Protein AF-A0A132AK28-F1 (afdb_monomer_lite)

Structure (mmCIF, N/CA/C/O backbone):
data_AF-A0A132AK28-F1
#
_entry.id   AF-A0A132AK28-F1
#
loop_
_atom_site.group_PDB
_atom_site.id
_atom_site.type_symbol
_atom_site.label_atom_id
_atom_site.label_alt_id
_atom_site.label_comp_id
_atom_site.label_asym_id
_atom_site.label_entity_id
_atom_site.label_seq_id
_atom_site.pdbx_PDB_ins_code
_atom_site.Cartn_x
_atom_site.Cartn_y
_atom_site.Cartn_z
_atom_site.occupancy
_atom_site.B_iso_or_equiv
_atom_site.auth_seq_id
_atom_site.auth_comp_id
_atom_site.auth_asym_id
_atom_site.auth_atom_id
_atom_site.pdbx_PDB_model_num
ATOM 1 N N . MET A 1 1 ? -21.920 5.745 30.175 1.00 60.25 1 MET A N 1
ATOM 2 C CA . MET A 1 1 ? -21.001 4.612 29.949 1.00 60.25 1 MET A CA 1
ATOM 3 C C . MET A 1 1 ? -19.941 4.726 31.014 1.00 60.25 1 MET A C 1
ATOM 5 O O . MET A 1 1 ? -19.348 5.791 31.109 1.00 60.25 1 MET A O 1
ATOM 9 N N . GLU A 1 2 ? -19.746 3.704 31.842 1.00 81.62 2 GLU A N 1
ATOM 10 C CA . GLU A 1 2 ? -18.614 3.723 32.769 1.00 81.62 2 GLU A CA 1
ATOM 11 C C . GLU A 1 2 ? -17.295 3.699 31.985 1.00 81.62 2 GLU A C 1
ATOM 13 O O . GLU A 1 2 ? -17.189 3.002 30.974 1.00 81.62 2 GLU A O 1
ATOM 18 N N . ILE A 1 3 ? -16.284 4.425 32.471 1.00 83.12 3 ILE A N 1
ATOM 19 C CA . ILE A 1 3 ? -14.928 4.513 31.891 1.00 83.12 3 ILE A CA 1
ATOM 20 C C . ILE A 1 3 ? -14.347 3.120 31.583 1.00 83.12 3 ILE A C 1
ATOM 22 O O . ILE A 1 3 ? -13.684 2.918 30.568 1.00 83.12 3 ILE A O 1
ATOM 26 N N . ARG A 1 4 ? -14.688 2.124 32.408 1.00 82.94 4 ARG A N 1
ATOM 27 C CA . ARG A 1 4 ? -14.335 0.709 32.238 1.00 82.94 4 ARG A CA 1
ATOM 28 C C . ARG A 1 4 ? -14.728 0.142 30.868 1.00 82.94 4 ARG A C 1
ATOM 30 O O . ARG A 1 4 ? -13.940 -0.572 30.259 1.00 82.94 4 ARG A O 1
ATOM 37 N N . HIS A 1 5 ? -15.920 0.467 30.364 1.00 80.69 5 HIS A N 1
ATOM 38 C CA . HIS A 1 5 ? -16.386 -0.028 29.065 1.00 80.69 5 HIS A CA 1
ATOM 39 C C . HIS A 1 5 ? -15.637 0.616 27.900 1.00 80.69 5 HIS A C 1
ATOM 41 O O . HIS A 1 5 ? -15.335 -0.067 26.927 1.00 80.69 5 HIS A O 1
ATOM 47 N N . ILE A 1 6 ? -15.291 1.900 28.019 1.00 80.62 6 ILE A N 1
ATOM 48 C CA . ILE A 1 6 ? -14.524 2.624 26.998 1.00 80.62 6 ILE A CA 1
ATOM 49 C C . ILE A 1 6 ? -13.114 2.035 26.892 1.00 80.62 6 ILE A C 1
ATOM 51 O O . ILE A 1 6 ? -12.652 1.752 25.791 1.00 80.62 6 ILE A O 1
ATOM 55 N N . ILE A 1 7 ? -12.461 1.767 28.027 1.00 82.44 7 ILE A N 1
ATOM 56 C CA . ILE A 1 7 ? -11.121 1.160 28.055 1.00 82.44 7 ILE A CA 1
ATOM 57 C C . ILE A 1 7 ? -11.131 -0.228 27.404 1.00 82.44 7 ILE A C 1
ATOM 59 O O . ILE A 1 7 ? -10.294 -0.512 26.550 1.00 82.44 7 ILE A O 1
ATOM 63 N N . VAL A 1 8 ? -12.100 -1.082 27.752 1.00 85.31 8 VAL A N 1
ATOM 64 C CA . VAL A 1 8 ? -12.233 -2.416 27.142 1.00 85.31 8 VAL A CA 1
ATOM 65 C C . VAL A 1 8 ? -12.453 -2.308 25.631 1.00 85.31 8 VAL A C 1
ATOM 67 O O . VAL A 1 8 ? -11.823 -3.035 24.863 1.00 85.31 8 VAL A O 1
ATOM 70 N N . LEU A 1 9 ? -13.292 -1.370 25.187 1.00 79.62 9 LEU A N 1
ATOM 71 C CA . LEU A 1 9 ? -13.580 -1.167 23.768 1.00 79.62 9 LEU A CA 1
ATOM 72 C C . LEU A 1 9 ? -12.352 -0.658 22.994 1.00 79.62 9 LEU A C 1
ATOM 74 O O . LEU A 1 9 ? -12.101 -1.132 21.889 1.00 79.62 9 LEU A O 1
ATOM 78 N N . MET A 1 10 ? -11.543 0.221 23.593 1.00 80.44 10 MET A N 1
ATOM 79 C CA . MET A 1 10 ? -10.279 0.701 23.019 1.00 80.44 10 MET A CA 1
ATOM 80 C C . MET A 1 10 ? -9.237 -0.413 22.873 1.00 80.44 10 MET A C 1
ATOM 82 O O . MET A 1 10 ? -8.543 -0.479 21.856 1.00 80.44 10 MET A O 1
ATOM 86 N N . ILE A 1 11 ? -9.143 -1.318 23.850 1.00 86.94 11 ILE A N 1
ATOM 87 C CA . ILE A 1 11 ? -8.226 -2.467 23.792 1.00 86.94 11 ILE A CA 1
ATOM 88 C C . ILE A 1 11 ? -8.646 -3.422 22.672 1.00 86.94 11 ILE A C 1
ATOM 90 O O . ILE A 1 11 ? -7.828 -3.781 21.827 1.00 86.94 11 ILE A O 1
ATOM 94 N N . VAL A 1 12 ? -9.930 -3.791 22.622 1.00 86.12 12 VAL A N 1
ATOM 95 C CA . VAL A 1 12 ? -10.466 -4.672 21.572 1.00 86.12 12 VAL A CA 1
ATOM 96 C C . VAL A 1 12 ? -10.293 -4.044 20.187 1.00 86.12 12 VAL A C 1
ATOM 98 O O . VAL A 1 12 ? -9.899 -4.732 19.248 1.00 86.12 12 VAL A O 1
ATOM 101 N N . PHE A 1 13 ? -10.533 -2.736 20.060 1.00 82.56 13 PHE A N 1
ATOM 102 C CA . PHE A 1 13 ? -10.298 -1.998 18.821 1.00 82.56 13 PHE A CA 1
ATOM 103 C C . PHE A 1 13 ? -8.826 -2.047 18.402 1.00 82.56 13 PHE A C 1
ATOM 105 O O . PHE A 1 13 ? -8.527 -2.382 17.260 1.00 82.56 13 PHE A O 1
ATOM 112 N N . THR A 1 14 ? -7.906 -1.791 19.331 1.00 84.19 14 THR A N 1
ATOM 113 C CA . THR A 1 14 ? -6.463 -1.831 19.058 1.00 84.19 14 THR A CA 1
ATOM 114 C C . THR A 1 14 ? -6.027 -3.211 18.571 1.00 84.19 14 THR A C 1
ATOM 116 O O . THR A 1 14 ? -5.343 -3.314 17.556 1.00 84.19 14 THR A O 1
ATOM 119 N N . ILE A 1 15 ? -6.476 -4.282 19.234 1.00 89.19 15 ILE A N 1
ATOM 120 C CA . ILE A 1 15 ? -6.175 -5.661 18.822 1.00 89.19 15 ILE A CA 1
ATOM 121 C C . ILE A 1 15 ? -6.719 -5.939 17.416 1.00 89.19 15 ILE A C 1
ATOM 123 O O . ILE A 1 15 ? -6.007 -6.499 16.586 1.00 89.19 15 ILE A O 1
ATOM 127 N N . TYR A 1 16 ? -7.951 -5.515 17.127 1.00 84.00 16 TYR A N 1
ATOM 128 C CA . TYR A 1 16 ? -8.564 -5.701 15.812 1.00 84.00 16 TYR A CA 1
ATOM 129 C C . TYR A 1 16 ? -7.753 -5.034 14.691 1.00 84.00 16 TYR A C 1
ATOM 131 O O . TYR A 1 16 ? -7.495 -5.658 13.664 1.00 84.00 16 TYR A O 1
ATOM 139 N N . VAL A 1 17 ? -7.291 -3.798 14.906 1.00 86.06 17 VAL A N 1
ATOM 140 C CA . VAL A 1 17 ? -6.450 -3.080 13.936 1.00 86.06 17 VAL A CA 1
ATOM 141 C C . VAL A 1 17 ? -5.094 -3.767 13.762 1.00 86.06 17 VAL A C 1
ATOM 143 O O . VAL A 1 17 ? -4.628 -3.906 12.635 1.00 86.06 17 VAL A O 1
ATOM 146 N N . ILE A 1 18 ? -4.462 -4.220 14.852 1.00 90.25 18 ILE A N 1
ATOM 147 C CA . ILE A 1 18 ? -3.176 -4.933 14.786 1.00 90.25 18 ILE A CA 1
ATOM 148 C C . ILE A 1 18 ? -3.312 -6.200 13.938 1.00 90.25 18 ILE A C 1
ATOM 150 O O . ILE A 1 18 ? -2.491 -6.429 13.052 1.00 90.25 18 ILE A O 1
ATOM 154 N N . VAL A 1 19 ? -4.358 -6.997 14.175 1.00 90.31 19 VAL A N 1
ATOM 155 C CA . VAL A 1 19 ? -4.618 -8.223 13.409 1.00 90.31 19 VAL A CA 1
ATOM 156 C C . VAL A 1 19 ? -4.867 -7.900 11.935 1.00 90.31 19 VAL A C 1
ATOM 158 O O . VAL A 1 19 ? -4.223 -8.501 11.079 1.00 90.31 19 VAL A O 1
ATOM 161 N N . GLY A 1 20 ? -5.722 -6.919 11.627 1.00 84.31 20 GLY A N 1
ATOM 162 C CA . GLY A 1 20 ? -5.967 -6.494 10.244 1.00 84.31 20 GLY A CA 1
ATOM 163 C C . GLY A 1 20 ? -4.694 -6.010 9.543 1.00 84.31 20 GLY A C 1
ATOM 164 O O . GLY A 1 20 ? -4.386 -6.436 8.435 1.00 84.31 20 GLY A O 1
ATOM 165 N N . GLY A 1 21 ? -3.881 -5.196 10.222 1.00 87.69 21 GLY A N 1
ATOM 166 C CA . GLY A 1 21 ? -2.593 -4.736 9.703 1.00 87.69 21 GLY A CA 1
ATOM 167 C C . GLY A 1 21 ? -1.611 -5.879 9.428 1.00 87.69 21 GLY A C 1
ATOM 168 O O . GLY A 1 21 ? -0.921 -5.859 8.410 1.00 87.69 21 GLY A O 1
ATOM 169 N N . MET A 1 22 ? -1.566 -6.906 10.285 1.00 91.06 22 MET A N 1
ATOM 170 C CA . MET A 1 22 ? -0.753 -8.105 10.040 1.00 91.06 22 MET A CA 1
ATOM 171 C C . MET A 1 22 ? -1.247 -8.899 8.829 1.00 91.06 22 MET A C 1
ATOM 173 O O . MET A 1 22 ? -0.424 -9.357 8.038 1.00 91.06 22 MET A O 1
ATOM 177 N N . VAL A 1 23 ? -2.564 -9.050 8.667 1.00 89.62 23 VAL A N 1
ATOM 178 C CA . VAL A 1 23 ? -3.164 -9.743 7.517 1.00 89.62 23 VAL A CA 1
ATOM 179 C C . VAL A 1 23 ? -2.800 -9.029 6.215 1.00 89.62 23 VAL A C 1
ATOM 181 O O . VAL A 1 23 ? -2.241 -9.667 5.322 1.00 89.62 23 VAL A O 1
ATOM 184 N N . PHE A 1 24 ? -3.001 -7.709 6.133 1.00 87.25 24 PHE A N 1
ATOM 185 C CA . PHE A 1 24 ? -2.590 -6.919 4.966 1.00 87.25 24 PHE A CA 1
ATOM 186 C C . PHE A 1 24 ? -1.091 -7.030 4.692 1.00 87.25 24 PHE A C 1
ATOM 188 O O . PHE A 1 24 ? -0.694 -7.272 3.555 1.00 87.25 24 PHE A O 1
ATOM 195 N N . MET A 1 25 ? -0.258 -6.935 5.732 1.00 89.81 25 MET A N 1
ATOM 196 C CA . MET A 1 25 ? 1.189 -7.071 5.583 1.00 89.81 25 MET A CA 1
ATOM 197 C C . MET A 1 25 ? 1.572 -8.434 5.000 1.00 89.81 25 MET A C 1
ATOM 199 O O . MET A 1 25 ? 2.451 -8.502 4.152 1.00 89.81 25 MET A O 1
ATOM 203 N N . ILE A 1 26 ? 0.968 -9.534 5.450 1.00 90.12 26 ILE A N 1
ATOM 204 C CA . ILE A 1 26 ? 1.338 -10.871 4.967 1.00 90.12 26 ILE A CA 1
ATOM 205 C C . ILE A 1 26 ? 0.871 -11.077 3.525 1.00 90.12 26 ILE A C 1
ATOM 207 O O . ILE A 1 26 ? 1.640 -11.576 2.702 1.00 90.12 26 ILE A O 1
ATOM 211 N N . LEU A 1 27 ? -0.367 -10.687 3.219 1.00 88.94 27 LEU A N 1
ATOM 212 C CA . LEU A 1 27 ? -0.963 -10.902 1.903 1.00 88.94 27 LEU A CA 1
ATOM 213 C C . LEU A 1 27 ? -0.283 -10.038 0.834 1.00 88.94 27 LEU A C 1
ATOM 215 O O . LEU A 1 27 ? 0.221 -10.558 -0.161 1.00 88.94 27 LEU A O 1
ATOM 219 N N . GLU A 1 28 ? -0.201 -8.731 1.067 1.00 89.44 28 GLU A N 1
ATOM 220 C CA . GLU A 1 28 ? 0.197 -7.763 0.043 1.00 89.44 28 GLU A CA 1
ATOM 221 C C . GLU A 1 28 ? 1.715 -7.652 -0.133 1.00 89.44 28 GLU A C 1
ATOM 223 O O . GLU A 1 28 ? 2.200 -7.374 -1.230 1.00 89.44 28 GLU A O 1
ATOM 228 N N . ARG A 1 29 ? 2.504 -7.939 0.911 1.00 88.31 29 ARG A N 1
ATOM 229 C CA . ARG A 1 29 ? 3.973 -7.869 0.822 1.00 88.31 29 ARG A CA 1
ATOM 230 C C . ARG A 1 29 ? 4.557 -8.890 -0.151 1.00 88.31 29 ARG A C 1
ATOM 232 O O . ARG A 1 29 ? 5.604 -8.636 -0.746 1.00 88.31 29 ARG A O 1
ATOM 239 N N . SER A 1 30 ? 3.915 -10.050 -0.296 1.00 88.19 30 SER A N 1
ATOM 240 C CA . SER A 1 30 ? 4.350 -11.084 -1.243 1.00 88.19 30 SER A CA 1
ATOM 241 C C . SER A 1 30 ? 4.176 -10.633 -2.698 1.00 88.19 30 SER A C 1
ATOM 243 O O . SER A 1 30 ? 5.093 -10.780 -3.512 1.00 88.19 30 SER A O 1
ATOM 245 N N . GLU A 1 31 ? 3.044 -9.997 -2.991 1.00 86.44 31 GLU A N 1
ATOM 246 C CA . GL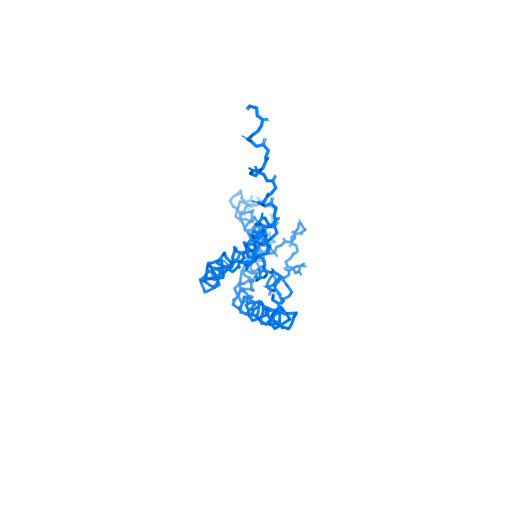U A 1 31 ? 2.704 -9.476 -4.312 1.00 86.44 31 GLU A CA 1
ATOM 247 C C . GLU A 1 31 ? 3.554 -8.251 -4.665 1.00 86.44 31 GLU A C 1
ATOM 249 O O . GLU A 1 31 ? 4.137 -8.186 -5.746 1.00 86.44 31 GLU A O 1
ATOM 254 N N . GLU A 1 32 ? 3.730 -7.317 -3.722 1.00 86.44 32 GLU A N 1
ATOM 255 C CA . GLU A 1 32 ? 4.609 -6.155 -3.903 1.00 86.44 32 GLU A CA 1
ATOM 256 C C . GLU A 1 32 ? 6.035 -6.585 -4.260 1.00 86.44 32 GLU A C 1
ATOM 258 O O . GLU A 1 32 ? 6.650 -6.030 -5.172 1.00 86.44 32 GLU A O 1
ATOM 263 N N . ARG A 1 33 ? 6.564 -7.605 -3.573 1.00 86.88 33 ARG A N 1
ATOM 264 C CA . ARG A 1 33 ? 7.902 -8.129 -3.858 1.00 86.88 33 ARG A CA 1
ATOM 265 C C . ARG A 1 33 ? 8.004 -8.683 -5.279 1.00 86.88 33 ARG A C 1
ATOM 267 O O . ARG A 1 33 ? 9.023 -8.464 -5.929 1.00 86.88 33 ARG A O 1
ATOM 274 N N . SER A 1 34 ? 6.970 -9.375 -5.748 1.00 87.56 34 SER A N 1
ATOM 275 C CA . SER A 1 34 ? 6.935 -9.944 -7.098 1.00 87.56 34 SER A CA 1
ATOM 276 C C . SER A 1 34 ? 6.901 -8.848 -8.164 1.00 87.56 34 SER A C 1
ATOM 278 O O . SER A 1 34 ? 7.715 -8.877 -9.084 1.00 87.56 34 SER A O 1
ATOM 280 N N . LYS A 1 35 ? 6.064 -7.818 -7.980 1.00 85.56 35 LYS A N 1
ATOM 281 C CA . LYS A 1 35 ? 6.023 -6.639 -8.863 1.00 85.56 35 LYS A CA 1
ATOM 282 C C . LYS A 1 35 ? 7.359 -5.897 -8.913 1.00 85.56 35 LYS A C 1
ATOM 284 O O . LYS A 1 35 ? 7.820 -5.521 -9.988 1.00 85.56 35 LYS A O 1
ATOM 289 N N . ARG A 1 36 ? 8.006 -5.704 -7.756 1.00 83.88 36 ARG A N 1
ATOM 290 C CA . ARG A 1 36 ? 9.338 -5.077 -7.680 1.00 83.88 36 ARG A CA 1
ATOM 291 C C . ARG A 1 36 ? 10.374 -5.872 -8.464 1.00 83.88 36 ARG A C 1
ATOM 293 O O . ARG A 1 36 ? 11.115 -5.283 -9.240 1.00 83.88 36 ARG A O 1
ATOM 300 N N . LEU A 1 37 ? 10.386 -7.195 -8.301 1.00 87.19 37 LEU A N 1
ATOM 301 C CA . LEU A 1 37 ? 11.315 -8.066 -9.015 1.00 87.19 37 LEU A CA 1
ATOM 302 C C . LEU A 1 37 ? 11.074 -8.036 -10.534 1.00 87.19 37 LEU A C 1
ATOM 304 O O . LEU A 1 37 ? 12.027 -7.981 -11.304 1.00 87.19 37 LEU A O 1
ATOM 308 N N . GLU A 1 38 ? 9.815 -8.030 -10.976 1.00 87.00 38 GLU A N 1
ATOM 309 C CA . GLU A 1 38 ? 9.457 -7.919 -12.396 1.00 87.00 38 GLU A CA 1
ATOM 310 C C . GLU A 1 38 ? 9.957 -6.601 -13.009 1.00 87.00 38 GLU A C 1
ATOM 312 O O . GLU A 1 38 ? 10.548 -6.599 -14.094 1.00 87.00 38 GLU A O 1
ATOM 317 N N . ILE A 1 39 ? 9.780 -5.484 -12.298 1.00 83.12 39 ILE A N 1
ATOM 318 C CA . ILE A 1 39 ? 10.290 -4.170 -12.710 1.00 83.12 39 ILE A CA 1
ATOM 319 C C . ILE A 1 39 ? 11.820 -4.175 -12.753 1.00 83.12 39 ILE A C 1
ATOM 321 O O . ILE A 1 39 ? 12.402 -3.685 -13.721 1.00 83.12 39 ILE A O 1
ATOM 325 N N . GLU A 1 40 ? 12.478 -4.756 -11.750 1.00 84.88 40 GLU A N 1
ATOM 326 C CA . GLU A 1 40 ? 13.937 -4.855 -11.693 1.00 84.88 40 GLU A CA 1
ATOM 327 C C . GLU A 1 40 ? 14.499 -5.637 -12.889 1.00 84.88 40 GLU A C 1
ATOM 329 O O . GLU A 1 40 ? 15.402 -5.161 -13.583 1.00 84.88 40 GLU A O 1
ATOM 334 N N . ILE A 1 41 ? 13.923 -6.805 -13.185 1.00 87.25 41 ILE A N 1
ATOM 335 C CA . ILE A 1 41 ? 14.298 -7.640 -14.334 1.00 87.25 41 ILE A CA 1
ATOM 336 C C . ILE A 1 41 ? 14.051 -6.892 -15.651 1.00 87.25 41 ILE A C 1
ATOM 338 O O . ILE A 1 41 ? 14.907 -6.897 -16.542 1.00 87.25 41 ILE A O 1
ATOM 342 N N . SER A 1 42 ? 12.911 -6.213 -15.778 1.00 85.19 42 SER A N 1
ATOM 343 C CA . SER A 1 42 ? 12.564 -5.450 -16.983 1.00 85.19 42 SER A CA 1
ATOM 344 C C . SER A 1 42 ? 13.531 -4.285 -17.215 1.00 85.19 42 SER A C 1
ATOM 346 O O . SER A 1 42 ? 14.003 -4.074 -18.331 1.00 85.19 42 SER A O 1
ATOM 348 N N . LEU A 1 43 ? 13.912 -3.566 -16.157 1.00 82.31 43 LEU A N 1
ATOM 349 C CA . LEU A 1 43 ? 14.881 -2.475 -16.249 1.00 82.31 43 LEU A CA 1
ATOM 350 C C . LEU A 1 43 ? 16.298 -2.981 -16.547 1.00 82.31 43 LEU A C 1
ATOM 352 O O . LEU A 1 43 ? 17.004 -2.368 -17.346 1.00 82.31 43 LEU A O 1
ATOM 356 N N . ASN A 1 44 ? 16.719 -4.098 -15.951 1.00 84.56 44 ASN A N 1
ATOM 357 C CA . ASN A 1 44 ? 18.042 -4.675 -16.198 1.00 84.56 44 ASN A CA 1
ATOM 358 C C . ASN A 1 44 ? 18.168 -5.238 -17.618 1.00 84.56 44 ASN A C 1
ATOM 360 O O . ASN A 1 44 ? 19.153 -4.957 -18.300 1.00 84.56 44 ASN A O 1
ATOM 364 N N . SER A 1 45 ? 17.153 -5.961 -18.096 1.00 84.56 45 SER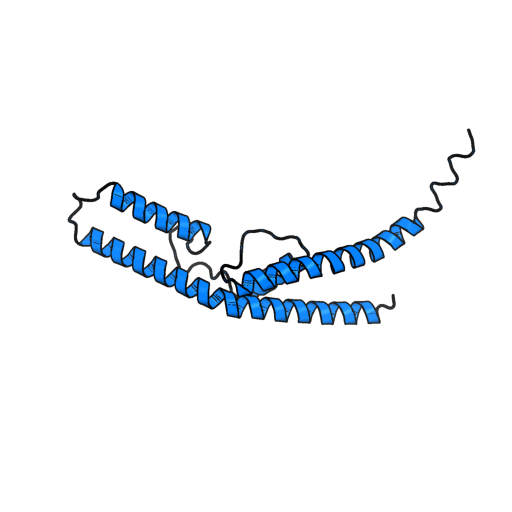 A N 1
ATOM 365 C CA . SER A 1 45 ? 17.118 -6.452 -19.480 1.00 84.56 45 SER A CA 1
ATOM 366 C C . SER A 1 45 ? 17.099 -5.305 -20.491 1.00 84.56 45 SER A C 1
ATOM 368 O O . SER A 1 45 ? 17.785 -5.367 -21.510 1.00 84.56 45 SER A O 1
ATOM 370 N N . PHE A 1 46 ? 16.392 -4.212 -20.194 1.00 78.75 46 PHE A N 1
ATOM 371 C CA . PHE A 1 46 ? 16.435 -3.009 -21.014 1.00 78.75 46 PHE A CA 1
ATOM 372 C C . PHE A 1 46 ? 17.828 -2.358 -21.032 1.00 78.75 46 PHE A C 1
ATOM 374 O O . PHE A 1 46 ? 18.359 -2.080 -22.108 1.00 78.75 46 PHE A O 1
ATOM 381 N N . LYS A 1 47 ? 18.457 -2.162 -19.863 1.00 80.25 47 LYS A N 1
ATOM 382 C CA . LYS A 1 47 ? 19.830 -1.630 -19.766 1.00 80.25 47 LYS A CA 1
ATOM 383 C C . LYS A 1 47 ? 20.816 -2.463 -20.581 1.00 80.25 47 LYS A C 1
ATOM 385 O O . LYS A 1 47 ? 21.664 -1.900 -21.264 1.00 80.25 47 LYS A O 1
ATOM 390 N N . GLU A 1 48 ? 20.682 -3.785 -20.540 1.00 82.06 48 GLU A N 1
ATOM 391 C CA . GLU A 1 48 ? 21.516 -4.700 -21.317 1.00 82.06 48 GLU A CA 1
ATOM 392 C C . GLU A 1 48 ? 21.246 -4.609 -22.830 1.00 82.06 48 GLU A C 1
ATOM 394 O O . GLU A 1 48 ? 22.174 -4.655 -23.638 1.00 82.06 48 GLU A O 1
ATOM 399 N N . ARG A 1 49 ? 19.985 -4.433 -23.245 1.00 79.00 49 ARG A N 1
ATOM 400 C CA . ARG A 1 49 ? 19.635 -4.187 -24.656 1.00 79.00 49 ARG A CA 1
ATOM 401 C C . ARG A 1 49 ? 20.264 -2.891 -25.166 1.00 79.00 49 ARG A C 1
ATOM 403 O O . ARG A 1 49 ? 20.803 -2.891 -26.268 1.00 79.00 49 ARG A O 1
ATOM 410 N N . ILE A 1 50 ? 20.236 -1.819 -24.374 1.00 74.88 50 ILE A N 1
ATOM 411 C CA . ILE A 1 50 ? 20.870 -0.545 -24.737 1.00 74.88 50 ILE A CA 1
ATOM 412 C C . ILE A 1 50 ? 22.389 -0.650 -24.748 1.00 74.88 50 ILE A C 1
ATOM 414 O O . ILE A 1 50 ? 23.001 -0.197 -25.702 1.00 74.88 50 ILE A O 1
ATOM 418 N N . SER A 1 51 ? 23.014 -1.292 -23.761 1.00 76.56 51 SER A N 1
ATOM 419 C CA . SER A 1 51 ? 24.478 -1.415 -23.747 1.00 76.56 51 SER A CA 1
ATOM 420 C C . SER A 1 51 ? 25.025 -2.233 -24.925 1.00 76.56 51 SER A C 1
ATOM 422 O O . SER A 1 51 ? 26.155 -2.012 -25.355 1.00 76.56 51 SER A O 1
ATOM 424 N N . ARG A 1 52 ? 24.226 -3.161 -25.470 1.00 75.94 52 ARG A N 1
ATOM 425 C CA . ARG A 1 52 ? 24.556 -3.942 -26.676 1.00 75.94 52 ARG A CA 1
ATOM 426 C C . ARG A 1 52 ? 24.295 -3.186 -27.981 1.00 75.94 52 ARG A C 1
ATOM 428 O O . ARG A 1 52 ? 24.958 -3.457 -28.981 1.00 75.94 52 ARG A O 1
ATOM 435 N N . LEU A 1 53 ? 23.330 -2.270 -27.995 1.00 67.81 53 LEU A N 1
ATOM 436 C CA . LEU A 1 53 ? 23.051 -1.399 -29.132 1.00 67.81 53 LEU A CA 1
ATOM 437 C C . LEU A 1 53 ? 23.952 -0.169 -29.019 1.00 67.81 53 LEU A C 1
ATOM 439 O O . LEU A 1 53 ? 23.621 0.771 -28.315 1.00 67.81 53 LEU A O 1
ATOM 443 N N . ASN A 1 54 ? 25.090 -0.168 -29.711 1.00 59.59 54 ASN A N 1
ATOM 444 C CA . ASN A 1 54 ? 25.963 1.002 -29.829 1.00 59.59 54 ASN A CA 1
ATOM 445 C C . ASN A 1 54 ? 25.152 2.230 -30.308 1.00 59.59 54 ASN A C 1
ATOM 447 O O . ASN A 1 54 ? 24.888 2.305 -31.503 1.00 59.59 54 ASN A O 1
ATOM 451 N N . ASP A 1 55 ? 24.708 3.085 -29.372 1.00 60.12 55 ASP A N 1
ATOM 452 C CA . ASP A 1 55 ? 23.947 4.363 -29.373 1.00 60.12 55 ASP A CA 1
ATOM 453 C C . ASP A 1 55 ? 22.937 4.728 -30.496 1.00 60.12 55 ASP A C 1
ATOM 455 O O . ASP A 1 55 ? 22.084 5.588 -30.294 1.00 60.12 55 ASP A O 1
ATOM 459 N N . GLN A 1 56 ? 22.950 4.110 -31.675 1.00 58.47 56 GLN A N 1
ATOM 460 C CA . GLN A 1 56 ? 22.280 4.614 -32.878 1.00 58.47 56 GLN A CA 1
ATOM 461 C C . GLN A 1 56 ? 20.939 3.943 -33.207 1.00 58.47 56 GLN A C 1
ATOM 463 O O . GLN A 1 56 ? 20.280 4.359 -34.155 1.00 58.47 56 GLN A O 1
ATOM 468 N N . ASN A 1 57 ? 20.508 2.934 -32.442 1.00 62.59 57 ASN A N 1
ATOM 469 C CA . ASN A 1 57 ? 19.293 2.157 -32.741 1.00 62.59 57 ASN A CA 1
ATOM 470 C C . ASN A 1 57 ? 18.248 2.164 -31.608 1.00 62.59 57 ASN A C 1
ATOM 472 O O . ASN A 1 57 ? 17.469 1.221 -31.452 1.00 62.59 57 ASN A O 1
ATOM 476 N N . LEU A 1 58 ? 18.208 3.235 -30.807 1.00 67.94 58 LEU A N 1
ATOM 477 C CA . LEU A 1 58 ? 17.092 3.488 -29.892 1.00 67.94 58 LEU A CA 1
ATOM 478 C C . LEU A 1 58 ? 15.840 3.859 -30.704 1.00 67.94 58 LEU A C 1
ATOM 480 O O . LEU A 1 58 ? 15.610 5.012 -31.059 1.00 67.94 58 LEU A O 1
ATOM 484 N N . THR A 1 59 ? 15.019 2.864 -31.029 1.00 74.19 59 THR A N 1
ATOM 485 C CA . THR A 1 59 ? 13.715 3.085 -31.661 1.00 74.19 59 THR A CA 1
ATOM 486 C C . THR A 1 59 ? 12.747 3.750 -30.674 1.00 74.19 59 THR A C 1
ATOM 488 O O . THR A 1 59 ? 12.741 3.420 -29.487 1.00 74.19 59 THR A O 1
ATOM 491 N N . ALA A 1 60 ? 11.874 4.635 -31.166 1.00 76.50 60 ALA A N 1
ATOM 492 C CA . ALA A 1 60 ? 10.821 5.275 -30.366 1.00 76.50 60 ALA A CA 1
ATOM 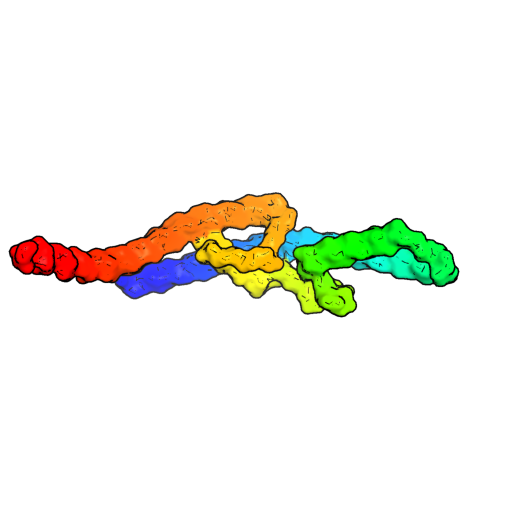493 C C . ALA A 1 60 ? 9.909 4.264 -29.636 1.00 76.50 60 ALA A C 1
ATOM 495 O O . ALA A 1 60 ? 9.397 4.548 -28.557 1.00 76.50 60 ALA A O 1
ATOM 496 N N . GLU A 1 61 ? 9.746 3.063 -30.194 1.00 78.06 61 GLU A N 1
ATOM 497 C CA . GLU A 1 61 ? 8.996 1.963 -29.582 1.00 78.06 61 GLU A CA 1
ATOM 498 C C . GLU A 1 61 ? 9.637 1.467 -28.276 1.00 78.06 61 GLU A C 1
ATOM 500 O O . GLU A 1 61 ? 8.959 1.398 -27.253 1.00 78.06 61 GLU A O 1
ATOM 505 N N . ASN A 1 62 ? 10.957 1.239 -28.276 1.00 77.38 62 ASN A N 1
ATOM 506 C CA . ASN A 1 62 ? 11.702 0.852 -27.074 1.00 77.38 62 ASN A CA 1
ATOM 507 C C . ASN A 1 62 ? 11.610 1.942 -26.000 1.00 77.38 62 ASN A C 1
ATOM 509 O O . ASN A 1 62 ? 11.477 1.642 -24.818 1.00 77.38 62 ASN A O 1
ATOM 513 N N . PHE A 1 63 ? 11.655 3.214 -26.408 1.00 79.56 63 PHE A N 1
ATOM 514 C CA . PHE A 1 63 ? 11.519 4.333 -25.480 1.00 79.56 63 PHE A CA 1
ATOM 515 C C . PHE A 1 63 ? 10.135 4.360 -24.814 1.00 79.56 63 PHE A C 1
ATOM 517 O O . PHE A 1 63 ? 10.034 4.445 -23.590 1.00 79.56 63 PHE A O 1
ATOM 524 N N . ASN A 1 64 ? 9.068 4.211 -25.604 1.00 85.56 64 ASN A N 1
ATOM 525 C CA . ASN A 1 64 ? 7.697 4.176 -25.096 1.00 85.56 64 ASN A CA 1
ATOM 526 C C . ASN A 1 64 ? 7.456 3.000 -24.136 1.00 85.56 64 ASN A C 1
ATOM 528 O O . ASN A 1 64 ? 6.737 3.155 -23.147 1.00 85.56 64 ASN A O 1
ATOM 532 N N . GLU A 1 65 ? 8.071 1.844 -24.395 1.00 83.81 65 GLU A N 1
ATOM 533 C CA . GLU A 1 65 ? 7.986 0.666 -23.527 1.00 83.81 65 GLU A CA 1
ATOM 534 C C . GLU A 1 65 ? 8.554 0.951 -22.123 1.00 83.81 65 GLU A C 1
ATOM 536 O O . GLU A 1 65 ? 7.887 0.688 -21.121 1.00 83.81 65 GLU A O 1
ATOM 541 N N . ILE A 1 66 ? 9.731 1.581 -22.029 1.00 82.06 66 ILE A N 1
ATOM 542 C CA . ILE A 1 66 ? 10.347 1.940 -20.737 1.00 82.06 66 ILE A CA 1
ATOM 543 C C . ILE A 1 66 ? 9.504 2.971 -20.004 1.00 82.06 66 ILE A C 1
ATOM 545 O O . ILE A 1 66 ? 9.280 2.833 -18.805 1.00 82.06 66 ILE A O 1
ATOM 549 N N . ILE A 1 67 ? 9.052 4.015 -20.708 1.00 84.88 67 ILE A N 1
ATOM 550 C CA . ILE A 1 67 ? 8.238 5.066 -20.096 1.00 84.88 67 ILE A CA 1
ATOM 551 C C . ILE A 1 67 ? 6.978 4.443 -19.504 1.00 84.88 67 ILE A C 1
ATOM 553 O O . ILE A 1 67 ? 6.621 4.755 -18.373 1.00 84.88 67 ILE A O 1
ATOM 557 N N . LYS A 1 68 ? 6.360 3.481 -20.195 1.00 88.31 68 LYS A N 1
ATOM 558 C CA . LYS A 1 68 ? 5.216 2.737 -19.665 1.00 88.31 68 LYS A CA 1
ATOM 559 C C . LYS A 1 68 ? 5.565 1.936 -18.404 1.00 88.31 68 LYS A C 1
ATOM 561 O O . LYS A 1 68 ? 4.788 1.958 -17.453 1.00 88.31 68 LYS A O 1
ATOM 566 N N . ILE A 1 69 ? 6.714 1.256 -18.372 1.00 84.31 69 ILE A N 1
ATOM 567 C CA . ILE A 1 69 ? 7.181 0.505 -17.192 1.00 84.31 69 ILE A CA 1
ATOM 568 C C . ILE A 1 69 ? 7.448 1.449 -16.011 1.00 84.31 69 ILE A C 1
ATOM 570 O O . ILE A 1 69 ? 7.009 1.170 -14.898 1.00 84.31 69 ILE A O 1
ATOM 574 N N . LEU A 1 70 ? 8.119 2.579 -16.247 1.00 84.69 70 LEU A N 1
ATOM 575 C CA . LEU A 1 70 ? 8.433 3.575 -15.219 1.00 84.69 70 LEU A CA 1
ATOM 576 C C . LEU A 1 70 ? 7.178 4.258 -14.676 1.00 84.69 70 LEU A C 1
ATOM 578 O O . LEU A 1 70 ? 7.056 4.421 -13.465 1.00 84.69 70 LEU A O 1
ATOM 582 N N . LEU A 1 71 ? 6.236 4.625 -15.549 1.00 85.31 71 LEU A N 1
ATOM 583 C CA . LEU A 1 71 ? 4.957 5.197 -15.132 1.00 85.31 71 LEU A CA 1
ATOM 584 C C . LEU A 1 71 ? 4.174 4.198 -14.278 1.00 85.31 71 LEU A C 1
ATOM 586 O O . LEU A 1 71 ? 3.765 4.548 -13.179 1.00 85.31 71 LEU A O 1
ATOM 590 N N . LYS A 1 72 ? 4.082 2.931 -14.703 1.00 85.38 72 LYS A N 1
ATOM 591 C CA . LYS A 1 72 ? 3.425 1.878 -13.914 1.00 85.38 72 LYS A CA 1
ATOM 592 C C . LYS A 1 72 ? 4.101 1.666 -12.554 1.00 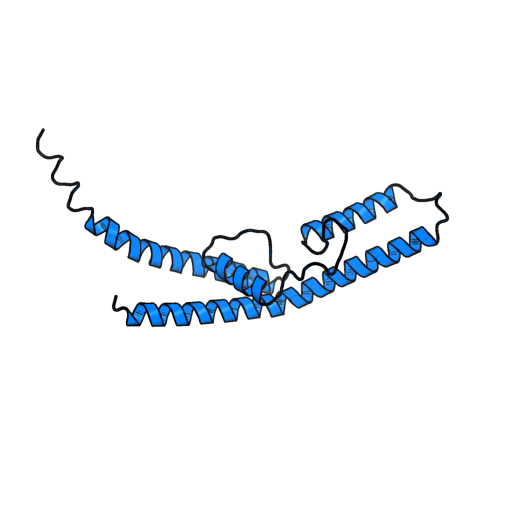85.38 72 LYS A C 1
ATOM 594 O O . LYS A 1 72 ? 3.425 1.532 -11.542 1.00 85.38 72 LYS A O 1
ATOM 599 N N . ALA A 1 73 ? 5.433 1.644 -12.517 1.00 82.75 73 ALA A N 1
ATOM 600 C CA . ALA A 1 73 ? 6.189 1.496 -11.277 1.00 82.75 73 ALA A CA 1
ATOM 601 C C . ALA A 1 73 ? 5.993 2.687 -10.323 1.00 82.75 73 ALA A C 1
ATOM 603 O O . ALA A 1 73 ? 5.985 2.502 -9.106 1.00 82.75 73 ALA A O 1
ATOM 604 N N . ARG A 1 74 ? 5.839 3.902 -10.865 1.00 83.44 74 ARG A N 1
ATOM 605 C CA . ARG A 1 74 ? 5.527 5.110 -10.096 1.00 83.44 74 ARG A CA 1
ATOM 606 C C . ARG A 1 74 ? 4.092 5.089 -9.574 1.00 83.44 74 ARG A C 1
ATOM 608 O O . ARG A 1 74 ? 3.901 5.384 -8.401 1.00 83.44 74 ARG A O 1
ATOM 615 N N . ASP A 1 75 ? 3.122 4.709 -10.402 1.00 82.88 75 ASP A N 1
ATOM 616 C CA . ASP A 1 75 ? 1.711 4.601 -10.007 1.00 82.88 75 ASP A CA 1
ATOM 617 C C . ASP A 1 75 ? 1.520 3.577 -8.873 1.00 82.88 75 ASP A C 1
ATOM 619 O O . ASP A 1 75 ? 0.759 3.817 -7.937 1.00 82.88 75 ASP A O 1
ATOM 623 N N . ASP A 1 76 ? 2.281 2.477 -8.896 1.00 79.38 76 ASP A N 1
ATOM 624 C CA . ASP A 1 76 ? 2.297 1.465 -7.829 1.00 79.38 76 ASP A CA 1
ATOM 625 C C . ASP A 1 76 ? 3.170 1.871 -6.609 1.00 79.38 76 ASP A C 1
ATOM 627 O O . ASP A 1 76 ? 3.366 1.070 -5.690 1.00 79.38 76 ASP A O 1
ATOM 631 N N . ASN A 1 77 ? 3.710 3.100 -6.568 1.00 81.50 77 ASN A N 1
ATOM 632 C CA . ASN A 1 77 ? 4.618 3.610 -5.527 1.00 81.50 77 ASN A CA 1
ATOM 633 C C . ASN A 1 77 ? 5.841 2.700 -5.273 1.00 81.50 77 ASN A C 1
ATOM 635 O O . ASN A 1 77 ? 6.284 2.516 -4.137 1.00 81.50 77 ASN A O 1
ATOM 639 N N . LEU A 1 78 ? 6.377 2.072 -6.324 1.00 82.19 78 LEU A N 1
ATOM 640 C CA . LEU A 1 78 ? 7.502 1.133 -6.230 1.00 82.19 78 LEU A CA 1
ATOM 641 C C . LEU A 1 78 ? 8.859 1.804 -6.462 1.00 82.19 78 LEU A C 1
ATOM 643 O O . LEU A 1 78 ? 9.882 1.262 -6.045 1.00 82.19 78 LEU A O 1
ATOM 647 N N . ILE A 1 79 ? 8.886 2.978 -7.088 1.00 79.56 79 ILE A N 1
ATOM 648 C CA . ILE A 1 79 ? 10.109 3.741 -7.358 1.00 79.56 79 ILE A CA 1
ATOM 649 C C . ILE A 1 79 ? 9.975 5.182 -6.870 1.00 79.56 79 ILE A C 1
ATOM 651 O O . ILE A 1 79 ? 8.898 5.771 -6.938 1.00 79.56 79 ILE A O 1
ATOM 655 N N . ASP A 1 80 ? 11.081 5.750 -6.400 1.00 78.38 80 ASP A N 1
ATOM 656 C CA . ASP A 1 80 ? 11.159 7.178 -6.076 1.00 78.38 80 ASP A CA 1
ATOM 657 C C . ASP A 1 80 ? 11.324 8.039 -7.348 1.00 78.38 80 ASP A C 1
ATOM 659 O O . ASP A 1 80 ? 11.529 7.527 -8.451 1.00 78.38 80 ASP A O 1
ATOM 663 N N . SER A 1 81 ? 11.276 9.362 -7.196 1.00 73.62 81 SER A N 1
ATOM 664 C CA . SER A 1 81 ? 11.517 10.365 -8.240 1.00 73.62 81 SER A CA 1
ATOM 665 C C . SER A 1 81 ? 12.874 10.209 -8.929 1.00 73.62 81 SER A C 1
ATOM 667 O O . SER A 1 81 ? 12.987 10.549 -10.104 1.00 73.62 81 SER A O 1
ATOM 669 N N . ASP A 1 82 ? 13.850 9.619 -8.236 1.00 73.62 82 ASP A N 1
ATOM 670 C CA . ASP A 1 82 ? 15.182 9.302 -8.763 1.00 73.62 82 ASP A CA 1
ATOM 671 C C . ASP A 1 82 ? 15.274 7.897 -9.398 1.00 73.62 82 ASP A C 1
ATOM 673 O O . ASP A 1 82 ? 16.351 7.451 -9.790 1.00 73.62 82 ASP A O 1
ATOM 677 N N . GLY A 1 83 ? 14.163 7.155 -9.490 1.00 66.88 83 GLY A N 1
ATOM 678 C CA . GLY A 1 83 ? 14.128 5.793 -10.043 1.00 66.88 83 GLY A CA 1
ATOM 679 C C . GLY A 1 83 ? 14.662 4.711 -9.095 1.00 66.88 83 GLY A C 1
ATOM 680 O O . GLY A 1 83 ? 14.877 3.568 -9.506 1.00 66.88 83 GLY A O 1
ATOM 681 N N . ASN A 1 84 ? 14.870 5.051 -7.821 1.00 73.25 84 ASN A N 1
ATOM 682 C CA . ASN A 1 84 ? 15.367 4.127 -6.808 1.00 73.25 84 ASN A CA 1
ATOM 683 C C . ASN A 1 84 ? 14.264 3.165 -6.345 1.00 73.25 84 ASN A C 1
ATOM 685 O O . ASN A 1 84 ? 13.245 3.581 -5.798 1.00 73.25 84 ASN A O 1
ATOM 689 N N . GLN A 1 85 ? 14.505 1.864 -6.517 1.00 67.75 85 GLN A N 1
ATOM 690 C CA . GLN A 1 85 ? 13.543 0.783 -6.241 1.00 67.75 85 GLN A CA 1
ATOM 691 C C . GLN A 1 85 ? 13.528 0.333 -4.770 1.00 67.75 85 GLN A C 1
ATOM 693 O O . GLN A 1 85 ? 12.642 -0.408 -4.345 1.00 67.75 85 GLN A O 1
ATOM 698 N N . HIS A 1 86 ? 14.528 0.754 -3.992 1.00 64.19 86 HIS A N 1
ATOM 699 C CA . HIS A 1 86 ? 14.732 0.341 -2.599 1.00 64.19 86 HIS A CA 1
ATOM 700 C C . HIS A 1 86 ? 14.335 1.410 -1.577 1.00 64.19 86 HIS A C 1
ATOM 702 O O . HIS A 1 86 ? 14.465 1.174 -0.379 1.00 64.19 86 HIS A O 1
ATOM 708 N N . ALA A 1 87 ? 13.878 2.582 -2.026 1.00 61.31 87 ALA A N 1
ATOM 709 C CA . ALA A 1 87 ? 13.675 3.725 -1.140 1.00 61.31 87 ALA A CA 1
ATOM 710 C C . ALA A 1 87 ? 12.520 3.515 -0.144 1.00 61.31 87 ALA A C 1
ATOM 712 O O . ALA A 1 87 ? 12.580 4.010 0.979 1.00 61.31 87 ALA A O 1
ATOM 713 N N . TYR A 1 88 ? 11.482 2.761 -0.524 1.00 71.44 88 TYR A N 1
ATOM 714 C CA . TYR A 1 88 ? 10.269 2.633 0.280 1.00 71.44 88 TYR A CA 1
ATOM 715 C C . TYR A 1 88 ? 9.601 1.263 0.103 1.00 71.44 88 TYR A C 1
ATOM 717 O O . TYR A 1 88 ? 9.422 0.811 -1.023 1.00 71.44 88 TYR A O 1
ATOM 725 N N . ILE A 1 89 ? 9.235 0.603 1.210 1.00 80.31 89 ILE A N 1
ATOM 726 C CA . ILE A 1 89 ? 8.435 -0.637 1.220 1.00 80.31 89 ILE A CA 1
ATOM 727 C C . ILE A 1 89 ? 7.002 -0.255 1.575 1.00 80.31 89 ILE A C 1
ATOM 729 O O . ILE A 1 89 ? 6.757 0.197 2.699 1.00 80.31 89 ILE A O 1
ATOM 733 N N . ASN A 1 90 ? 6.069 -0.475 0.650 1.00 84.69 90 ASN A N 1
ATOM 734 C CA . ASN A 1 90 ? 4.675 -0.065 0.797 1.00 84.69 90 ASN A CA 1
ATOM 735 C C . ASN A 1 90 ? 3.991 -0.863 1.914 1.00 84.69 90 ASN A C 1
ATOM 737 O O . ASN A 1 90 ? 3.476 -0.277 2.865 1.00 84.69 90 ASN A O 1
ATOM 741 N N . TRP A 1 91 ? 4.097 -2.191 1.880 1.00 88.06 91 TRP A N 1
ATOM 742 C CA . TRP A 1 91 ? 3.468 -3.104 2.838 1.00 88.06 91 TRP A CA 1
ATOM 743 C C . TRP A 1 91 ? 4.427 -3.548 3.949 1.00 88.06 91 TRP A C 1
ATOM 745 O O . TRP A 1 91 ? 4.733 -4.730 4.131 1.00 88.06 91 TRP A O 1
ATOM 755 N N . ASN A 1 92 ? 4.925 -2.581 4.723 1.00 88.56 92 ASN A N 1
ATOM 756 C CA . ASN A 1 92 ? 5.584 -2.846 6.007 1.00 88.56 92 ASN A CA 1
ATOM 757 C C . ASN A 1 92 ? 4.554 -2.857 7.159 1.00 88.56 92 ASN A C 1
ATOM 759 O O . ASN A 1 92 ? 3.404 -2.461 6.969 1.00 88.56 92 ASN A O 1
ATOM 763 N N . PHE A 1 93 ? 4.943 -3.309 8.357 1.00 87.56 93 PHE A N 1
ATOM 764 C CA . PHE A 1 93 ? 4.016 -3.412 9.496 1.00 87.56 93 PHE A CA 1
ATOM 765 C C . PHE A 1 93 ? 3.346 -2.075 9.839 1.00 87.56 93 PHE A C 1
ATOM 767 O O . PHE A 1 93 ? 2.132 -2.024 10.013 1.00 87.56 93 PHE A O 1
ATOM 774 N N . ILE A 1 94 ? 4.131 -0.998 9.905 1.00 88.62 94 ILE A N 1
ATOM 775 C CA . ILE A 1 94 ? 3.656 0.332 10.294 1.00 88.62 94 ILE A CA 1
ATOM 776 C C . ILE A 1 94 ? 2.649 0.847 9.259 1.00 88.62 94 ILE A C 1
ATOM 778 O O . ILE A 1 94 ? 1.535 1.219 9.615 1.00 88.62 94 ILE A O 1
ATOM 782 N N . ASN A 1 95 ? 2.998 0.786 7.977 1.00 88.56 95 ASN A N 1
ATOM 783 C CA . ASN A 1 95 ? 2.145 1.211 6.874 1.00 88.56 95 ASN A CA 1
ATOM 784 C C . ASN A 1 95 ? 0.868 0.370 6.776 1.00 88.56 95 ASN A C 1
ATOM 786 O O . ASN A 1 95 ? -0.210 0.925 6.600 1.00 88.56 95 ASN A O 1
ATOM 790 N N . SER A 1 96 ? 0.963 -0.952 6.950 1.00 88.00 96 SER A N 1
ATOM 791 C CA . SER A 1 96 ? -0.198 -1.856 6.907 1.00 88.00 96 SER A CA 1
ATOM 792 C C . SER A 1 96 ? -1.134 -1.630 8.098 1.00 88.00 96 SER A C 1
ATOM 794 O O . SER A 1 96 ? -2.354 -1.679 7.960 1.00 88.00 96 SER A O 1
ATOM 796 N N . PHE A 1 97 ? -0.574 -1.325 9.272 1.00 87.75 97 PHE A N 1
ATOM 797 C CA . PHE A 1 97 ? -1.333 -0.939 10.458 1.00 87.75 97 PHE A CA 1
ATOM 798 C C . PHE A 1 97 ? -2.055 0.400 10.258 1.00 87.75 97 PHE A C 1
ATOM 800 O O . PHE A 1 97 ? -3.261 0.489 10.491 1.00 87.75 97 PHE A O 1
ATOM 807 N N . PHE A 1 98 ? -1.357 1.428 9.764 1.00 87.06 98 PHE A N 1
ATOM 808 C CA . PHE A 1 98 ? -1.981 2.711 9.423 1.00 87.06 98 PHE A CA 1
ATOM 809 C C . PHE A 1 98 ? -3.041 2.560 8.330 1.00 87.06 98 PHE A C 1
ATOM 811 O O . PHE A 1 98 ? -4.117 3.150 8.436 1.00 87.06 98 PHE A O 1
ATOM 818 N N . PHE A 1 99 ? -2.793 1.718 7.327 1.00 86.19 99 PHE A N 1
ATOM 819 C CA . PHE A 1 99 ? -3.777 1.374 6.309 1.00 86.19 99 PHE A CA 1
ATOM 820 C C . PHE A 1 99 ? -5.042 0.784 6.951 1.00 86.19 99 PHE A C 1
ATOM 822 O O . PHE A 1 99 ? -6.125 1.333 6.753 1.00 86.19 99 PHE A O 1
ATOM 829 N N . ALA A 1 100 ? -4.916 -0.226 7.819 1.00 85.44 100 ALA A N 1
ATOM 830 C CA . ALA A 1 100 ? -6.051 -0.814 8.536 1.00 85.44 100 ALA A CA 1
ATOM 831 C C . ALA A 1 100 ? -6.841 0.225 9.361 1.00 85.44 100 ALA A C 1
ATOM 833 O O . ALA A 1 100 ? -8.074 0.229 9.321 1.00 85.44 100 ALA A O 1
ATOM 834 N N . ILE A 1 101 ? -6.164 1.159 10.045 1.00 84.62 101 ILE A N 1
ATOM 835 C CA . ILE A 1 101 ? -6.829 2.279 10.740 1.00 84.62 101 ILE A CA 1
ATOM 836 C C . ILE A 1 101 ? -7.649 3.107 9.755 1.00 84.62 101 ILE A C 1
ATOM 838 O O . ILE A 1 101 ? -8.820 3.381 10.014 1.00 84.62 101 ILE A O 1
ATOM 842 N N . THR A 1 102 ? -7.056 3.517 8.634 1.00 82.38 102 THR A N 1
ATOM 843 C CA . THR A 1 102 ? -7.719 4.402 7.661 1.00 82.38 102 THR A CA 1
ATOM 844 C C . THR A 1 102 ? -8.902 3.740 6.958 1.00 82.38 102 THR A C 1
ATOM 846 O O . THR A 1 102 ? -9.868 4.432 6.643 1.00 82.38 102 THR A O 1
ATOM 849 N N . VAL A 1 103 ? -8.873 2.413 6.789 1.00 82.88 103 VAL A N 1
ATOM 850 C CA . VAL A 1 103 ? -10.002 1.604 6.303 1.00 82.88 103 VAL A CA 1
ATOM 851 C C . VAL A 1 103 ? -11.153 1.623 7.308 1.00 82.88 103 VAL A C 1
ATOM 853 O O . VAL A 1 103 ? -12.290 1.927 6.957 1.00 82.88 103 VAL A O 1
ATOM 856 N N . ILE A 1 104 ? -10.866 1.359 8.585 1.00 78.62 104 ILE A N 1
ATOM 857 C CA . ILE A 1 104 ? -11.898 1.265 9.629 1.00 78.62 104 ILE A CA 1
ATOM 858 C C . ILE A 1 104 ? -12.498 2.638 9.959 1.00 78.62 104 ILE A C 1
ATOM 860 O O . ILE A 1 104 ? -13.704 2.768 10.164 1.00 78.62 104 ILE A O 1
ATOM 864 N N . THR A 1 105 ? -11.653 3.666 10.003 1.00 76.62 105 THR A N 1
ATOM 865 C CA . THR A 1 105 ? -12.057 5.062 10.237 1.00 76.62 105 THR A CA 1
ATOM 866 C C . THR A 1 105 ? -12.639 5.724 8.993 1.00 76.62 105 THR A C 1
ATOM 868 O O . THR A 1 105 ? -13.123 6.850 9.078 1.00 76.62 105 THR A O 1
ATOM 871 N N . THR A 1 106 ? -12.637 5.032 7.848 1.00 79.31 106 THR A N 1
ATOM 872 C CA . THR A 1 106 ? -13.151 5.511 6.556 1.00 79.31 106 THR A CA 1
ATOM 873 C C . THR A 1 106 ? -12.483 6.794 6.046 1.00 79.31 106 THR A C 1
ATOM 875 O O . THR A 1 106 ? -13.045 7.488 5.208 1.00 79.31 106 THR A O 1
ATOM 878 N N . ILE A 1 107 ? -11.277 7.111 6.533 1.00 85.25 107 ILE A N 1
ATOM 879 C CA . ILE A 1 107 ? -10.485 8.252 6.049 1.00 85.25 107 ILE A CA 1
ATOM 880 C C . ILE A 1 107 ? -9.990 7.973 4.627 1.00 85.25 107 ILE A C 1
ATOM 882 O O . ILE A 1 107 ? -10.097 8.838 3.768 1.00 85.25 107 ILE A O 1
ATOM 886 N N . GLY A 1 108 ? -9.450 6.767 4.399 1.00 73.56 108 GLY A N 1
ATOM 887 C CA . GLY A 1 108 ? -9.048 6.274 3.078 1.00 73.56 108 GLY A CA 1
ATOM 888 C C . GLY A 1 108 ? -8.183 7.236 2.253 1.00 73.56 108 GLY A C 1
ATOM 889 O O . GLY A 1 108 ? -8.642 7.753 1.244 1.00 73.56 108 GLY A O 1
ATOM 890 N N . TYR A 1 109 ? -6.912 7.434 2.622 1.00 79.19 109 TYR A N 1
ATOM 891 C CA . TYR A 1 109 ? -6.013 8.361 1.906 1.00 79.19 109 TYR A CA 1
ATOM 892 C C . TYR A 1 109 ? -5.754 8.017 0.427 1.00 79.19 109 TYR A C 1
ATOM 894 O O . TYR A 1 109 ? -5.278 8.870 -0.313 1.00 79.19 109 TYR A O 1
ATOM 902 N N . GLY A 1 110 ? -5.976 6.770 0.001 1.00 76.88 110 GLY A N 1
ATOM 903 C CA . GLY A 1 110 ? -5.810 6.339 -1.395 1.00 76.88 110 GLY A CA 1
ATOM 904 C C . GLY A 1 110 ? -4.366 6.137 -1.880 1.00 76.88 110 GLY A C 1
ATOM 905 O O . GLY A 1 110 ? -4.170 5.598 -2.960 1.00 76.88 110 GLY A O 1
ATOM 906 N N . HIS A 1 111 ? -3.350 6.505 -1.091 1.00 76.38 111 HIS A N 1
ATOM 907 C CA . HIS A 1 111 ? -1.932 6.317 -1.454 1.00 76.38 111 HIS A CA 1
ATOM 908 C C . HIS A 1 111 ? -1.469 4.845 -1.481 1.00 76.38 111 HIS A C 1
ATOM 910 O O . HIS A 1 111 ? -0.472 4.519 -2.118 1.00 76.38 111 HIS A O 1
ATOM 916 N N . LEU A 1 112 ? -2.185 3.954 -0.791 1.00 80.44 112 LEU A N 1
ATOM 917 C CA . LEU A 1 112 ? -1.950 2.512 -0.777 1.00 80.44 112 LEU A CA 1
ATOM 918 C C . LEU A 1 112 ? -3.263 1.812 -1.100 1.00 80.44 112 LEU A C 1
ATOM 920 O O . LEU A 1 112 ? -4.292 2.132 -0.505 1.00 80.44 112 LEU A O 1
ATOM 924 N N . THR A 1 113 ? -3.218 0.856 -2.025 1.00 82.25 113 THR A N 1
ATOM 925 C CA . THR A 1 113 ? -4.382 0.061 -2.433 1.00 82.25 113 THR A CA 1
ATOM 926 C C . THR A 1 113 ? -3.976 -1.410 -2.514 1.00 82.25 113 THR A C 1
ATOM 928 O O . THR A 1 113 ? -2.934 -1.707 -3.107 1.00 82.25 113 THR A O 1
ATOM 931 N N . PRO A 1 114 ? -4.748 -2.339 -1.916 1.00 83.81 114 PRO A N 1
ATOM 932 C CA . PRO A 1 114 ? -4.448 -3.762 -1.994 1.00 83.81 114 PRO A CA 1
ATOM 933 C C . PRO A 1 114 ? -4.492 -4.225 -3.450 1.00 83.81 114 PRO A C 1
ATOM 935 O O . PRO A 1 114 ? -5.435 -3.929 -4.184 1.00 83.81 114 PRO A O 1
ATOM 938 N N . SER A 1 115 ? -3.455 -4.940 -3.866 1.00 84.44 115 SER A N 1
ATOM 939 C CA . SER A 1 115 ? -3.339 -5.532 -5.196 1.00 84.44 115 SER A CA 1
ATOM 940 C C . SER A 1 115 ? -3.841 -6.977 -5.223 1.00 84.44 115 SER A C 1
ATOM 942 O O . SER A 1 115 ? -4.190 -7.471 -6.294 1.00 84.44 115 SER A O 1
ATOM 944 N N . THR A 1 116 ? -3.906 -7.666 -4.077 1.00 87.25 116 THR A N 1
ATOM 945 C CA . THR A 1 116 ? -4.363 -9.061 -4.019 1.00 87.25 116 THR A CA 1
ATOM 946 C C . THR A 1 116 ? -5.885 -9.163 -3.925 1.00 87.25 116 THR A C 1
ATOM 948 O O . THR A 1 116 ? -6.541 -8.363 -3.263 1.00 87.25 116 THR A O 1
ATOM 951 N N . ILE A 1 117 ? -6.472 -10.203 -4.530 1.00 85.12 117 ILE A N 1
ATOM 952 C CA . ILE A 1 117 ? -7.925 -10.461 -4.464 1.00 85.12 117 ILE A CA 1
ATOM 953 C C . ILE A 1 117 ? -8.388 -10.618 -3.007 1.00 85.12 117 ILE A C 1
ATOM 955 O O . ILE A 1 117 ? -9.427 -10.090 -2.616 1.00 85.12 117 ILE A O 1
ATOM 959 N N . ILE A 1 118 ? -7.603 -11.322 -2.186 1.00 83.88 118 ILE A N 1
ATOM 960 C CA . ILE A 1 118 ? -7.925 -11.552 -0.772 1.00 83.88 118 ILE A CA 1
ATOM 961 C C . ILE A 1 118 ? -7.835 -10.237 0.013 1.00 83.88 118 ILE A C 1
ATOM 963 O O . ILE A 1 118 ? -8.744 -9.935 0.783 1.00 83.88 118 ILE A O 1
ATOM 967 N N . GLY A 1 119 ? -6.800 -9.424 -0.219 1.00 81.94 119 GLY A N 1
ATOM 968 C CA . GLY A 1 119 ? -6.673 -8.099 0.389 1.00 81.94 119 GLY A CA 1
ATOM 969 C C . GLY A 1 119 ? -7.792 -7.147 -0.035 1.00 81.94 119 GLY A C 1
ATOM 970 O O . GLY A 1 119 ? -8.308 -6.397 0.789 1.00 81.94 119 GLY A O 1
ATOM 971 N N . MET A 1 120 ? -8.257 -7.219 -1.285 1.00 84.50 120 MET A N 1
ATOM 972 C CA . MET A 1 120 ? -9.427 -6.458 -1.731 1.00 84.50 120 MET A CA 1
ATOM 973 C C . MET A 1 120 ? -10.698 -6.878 -0.987 1.00 84.50 120 MET A C 1
ATOM 975 O O . MET A 1 120 ? -11.472 -6.010 -0.581 1.00 84.50 120 MET A O 1
ATOM 979 N N . ILE A 1 121 ? -10.924 -8.179 -0.784 1.00 83.44 121 ILE A N 1
ATOM 980 C CA . ILE A 1 121 ? -12.075 -8.676 -0.014 1.00 83.44 121 ILE A CA 1
ATOM 981 C C . ILE A 1 121 ? -11.990 -8.194 1.438 1.00 83.44 121 ILE A C 1
ATOM 983 O O . ILE A 1 121 ? -12.976 -7.674 1.963 1.00 83.44 121 ILE A O 1
ATOM 987 N N . ASP A 1 122 ? -10.819 -8.312 2.069 1.00 79.25 122 ASP A N 1
ATOM 988 C CA . ASP A 1 122 ? -10.602 -7.856 3.446 1.00 79.25 122 ASP A CA 1
ATOM 989 C C . ASP A 1 122 ? -10.836 -6.344 3.586 1.00 79.25 122 ASP A C 1
ATOM 991 O O . ASP A 1 122 ? -11.548 -5.894 4.484 1.00 79.25 122 ASP A O 1
ATOM 995 N N . HIS A 1 123 ? -10.353 -5.556 2.623 1.00 81.38 123 HIS A N 1
ATOM 996 C CA . HIS A 1 123 ? -10.596 -4.118 2.548 1.00 81.38 123 HIS A CA 1
ATOM 997 C C . HIS A 1 123 ? -12.091 -3.778 2.454 1.00 81.38 123 HIS A C 1
ATOM 999 O O . HIS A 1 123 ? -12.588 -2.971 3.240 1.00 81.38 123 HIS A O 1
ATOM 1005 N N . HIS A 1 124 ? -12.837 -4.417 1.546 1.00 81.62 124 HIS A N 1
ATOM 1006 C CA . HIS A 1 124 ? -14.278 -4.178 1.403 1.00 81.62 124 HIS A CA 1
ATOM 1007 C C . HIS A 1 124 ? -15.050 -4.565 2.673 1.00 81.62 124 HIS A C 1
ATOM 1009 O O . HIS A 1 124 ? -15.897 -3.799 3.143 1.00 81.62 124 HIS A O 1
ATOM 1015 N N . CYS A 1 125 ? -14.736 -5.719 3.267 1.00 77.88 125 CYS A N 1
ATOM 1016 C CA . CYS A 1 125 ? -15.317 -6.156 4.536 1.00 77.88 125 CYS A CA 1
ATOM 1017 C C . CYS A 1 125 ? -15.013 -5.162 5.668 1.00 77.88 125 CYS A C 1
ATOM 1019 O O . CYS A 1 125 ? -15.916 -4.776 6.418 1.00 77.88 125 CYS A O 1
ATOM 1021 N N . GLY A 1 126 ? -13.764 -4.698 5.760 1.00 76.12 126 GLY A N 1
ATOM 1022 C CA . GLY A 1 126 ? -13.316 -3.695 6.721 1.00 76.12 126 GLY A CA 1
ATOM 1023 C C . GLY A 1 126 ? -14.068 -2.370 6.589 1.00 76.12 126 GLY A C 1
ATOM 1024 O O . GLY A 1 126 ? -14.545 -1.843 7.596 1.00 76.12 126 GLY A O 1
ATOM 1025 N N . CYS A 1 127 ? -14.264 -1.879 5.364 1.00 76.88 127 CYS A N 1
ATOM 1026 C CA . CYS A 1 127 ? -15.036 -0.666 5.077 1.00 76.88 127 CYS A CA 1
ATOM 1027 C C . CYS A 1 127 ? -16.501 -0.783 5.536 1.00 76.88 127 CYS A C 1
ATOM 1029 O O . CYS A 1 127 ? -17.019 0.116 6.204 1.00 76.88 127 CYS A O 1
ATOM 1031 N N . VAL A 1 128 ? -17.175 -1.905 5.249 1.00 75.31 128 VAL A N 1
ATOM 1032 C CA . VAL A 1 128 ? -18.579 -2.128 5.655 1.00 75.31 128 VAL A CA 1
ATOM 1033 C C . VAL A 1 128 ? -18.725 -2.191 7.181 1.00 75.31 128 VAL A C 1
ATOM 1035 O O . VAL A 1 128 ? -19.688 -1.657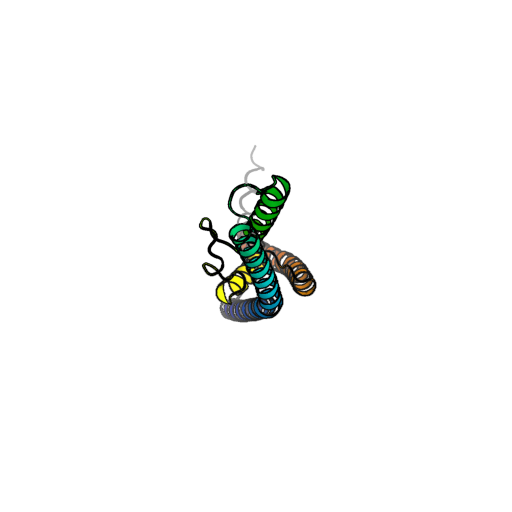 7.741 1.00 75.31 128 VAL A O 1
ATOM 1038 N N . LEU A 1 129 ? -17.772 -2.821 7.873 1.00 69.94 129 LEU A N 1
ATOM 1039 C CA . LEU A 1 129 ? -17.753 -2.904 9.337 1.00 69.94 129 LEU A CA 1
ATOM 1040 C C . LEU A 1 129 ? -17.408 -1.556 9.993 1.00 69.94 129 LEU A C 1
ATOM 1042 O O . LEU A 1 129 ? -18.005 -1.209 11.017 1.00 69.94 129 LEU A O 1
ATOM 1046 N N . GLY A 1 130 ? -16.486 -0.794 9.398 1.00 65.50 130 GLY A N 1
ATOM 1047 C CA . GLY A 1 130 ? -16.080 0.543 9.835 1.00 65.50 130 GLY A CA 1
ATOM 1048 C C . GLY A 1 130 ? -17.226 1.549 9.770 1.00 65.50 130 GLY A C 1
ATOM 1049 O O . GLY A 1 130 ? -17.543 2.178 10.778 1.00 65.50 130 GLY A O 1
ATOM 1050 N N . LEU A 1 131 ? -17.940 1.615 8.641 1.00 62.56 131 LEU A N 1
ATOM 1051 C CA . LEU A 1 131 ? -19.122 2.474 8.477 1.00 62.56 131 LEU A CA 1
ATOM 1052 C C . LEU A 1 131 ? -20.181 2.214 9.559 1.00 62.56 131 LEU A C 1
ATOM 1054 O O . LEU A 1 131 ? -20.701 3.150 10.164 1.00 62.56 131 LEU A O 1
ATOM 1058 N N . LYS A 1 132 ? -20.468 0.941 9.861 1.00 56.19 132 LYS A N 1
ATOM 1059 C CA . LYS A 1 132 ? -21.458 0.569 10.888 1.00 56.19 132 LYS A CA 1
ATOM 1060 C C . LYS A 1 132 ? -21.027 0.993 12.297 1.00 56.19 132 LYS A C 1
ATOM 1062 O O . LYS A 1 132 ? -21.862 1.449 13.077 1.00 56.19 132 LYS A O 1
ATOM 1067 N N . LYS A 1 133 ? -19.740 0.854 12.635 1.00 59.19 133 LYS A N 1
ATOM 1068 C CA . LYS A 1 133 ? -19.225 1.156 13.982 1.00 59.19 133 LYS A CA 1
ATOM 1069 C C . LYS A 1 133 ? -18.961 2.646 14.200 1.00 59.19 133 LYS A C 1
ATOM 1071 O O . LYS A 1 133 ? -19.342 3.156 15.249 1.00 59.19 133 LYS A O 1
ATOM 1076 N N . THR A 1 134 ? -18.387 3.351 13.226 1.00 54.34 134 THR A N 1
ATOM 1077 C CA . THR A 1 134 ? -18.085 4.790 13.317 1.00 54.34 134 THR A CA 1
ATOM 1078 C C . THR A 1 134 ? -19.362 5.623 13.365 1.00 54.34 134 THR A C 1
ATOM 1080 O O . THR A 1 134 ? -19.473 6.502 14.215 1.00 54.34 134 THR A O 1
ATOM 1083 N N . VAL A 1 135 ? -20.376 5.296 12.552 1.00 53.81 135 VAL A N 1
ATOM 1084 C CA . VAL A 1 135 ? -21.686 5.965 12.625 1.00 53.81 135 VAL A CA 1
ATOM 1085 C C . VAL A 1 135 ? -22.337 5.723 13.981 1.00 53.81 135 VAL A C 1
ATOM 1087 O O . VAL A 1 135 ? -22.792 6.672 14.604 1.00 53.81 135 VAL A O 1
ATOM 1090 N N . SER A 1 136 ? -22.327 4.490 14.498 1.00 52.41 136 SER A N 1
ATOM 1091 C CA . SER A 1 136 ? -22.887 4.221 15.825 1.00 52.41 136 SER A CA 1
ATOM 1092 C C . SER A 1 136 ? -22.138 4.983 16.921 1.00 52.41 136 SER A C 1
ATOM 1094 O O . SER A 1 136 ? -22.780 5.581 17.770 1.00 52.41 136 SER A O 1
ATOM 1096 N N . LEU A 1 137 ? -20.804 5.012 16.925 1.00 55.19 137 LEU A N 1
ATOM 1097 C CA . LEU A 1 137 ? -20.039 5.688 17.980 1.00 55.19 137 LEU A CA 1
ATOM 1098 C C . LEU A 1 137 ? -20.202 7.215 17.912 1.00 55.19 137 LEU A C 1
ATOM 1100 O O . LEU A 1 137 ? -20.482 7.845 18.929 1.00 55.19 137 LEU A O 1
ATOM 1104 N N . PHE A 1 138 ? -20.145 7.797 16.710 1.00 52.34 138 PHE A N 1
ATOM 1105 C CA . PHE A 1 138 ? -20.304 9.238 16.502 1.00 52.34 138 PHE A CA 1
ATOM 1106 C C . PHE A 1 138 ? -21.745 9.706 16.753 1.00 52.34 138 PHE A C 1
ATOM 1108 O O . PHE A 1 138 ? -21.947 10.759 17.352 1.00 52.34 138 PHE A O 1
ATOM 1115 N N . VAL A 1 139 ? -22.756 8.912 16.372 1.00 55.31 139 VAL A N 1
ATOM 1116 C CA . VAL A 1 139 ? -24.171 9.181 16.690 1.00 55.31 139 VAL A CA 1
ATOM 1117 C C . VAL A 1 139 ? -24.454 8.973 18.177 1.00 55.31 139 VAL A C 1
ATOM 1119 O O . VAL A 1 139 ? -25.222 9.738 18.746 1.00 55.31 139 VAL A O 1
ATOM 1122 N N . PHE A 1 140 ? -23.830 8.009 18.858 1.00 50.53 140 PHE A N 1
ATOM 1123 C CA . PHE A 1 140 ? -24.028 7.841 20.304 1.00 50.53 140 PHE A CA 1
ATOM 1124 C C . PHE A 1 140 ? -23.330 8.919 21.137 1.00 50.53 140 PHE A C 1
ATOM 1126 O O . PHE A 1 140 ? -23.851 9.302 22.187 1.00 50.53 140 PHE A O 1
ATOM 1133 N N . GLU A 1 141 ? -22.177 9.410 20.688 1.00 58.22 141 GLU A N 1
ATOM 1134 C CA . GLU A 1 141 ? -21.441 10.467 21.373 1.00 58.22 141 GLU A CA 1
ATOM 1135 C C . GLU A 1 141 ? -22.076 11.828 21.073 1.00 58.22 141 GLU A C 1
ATOM 1137 O O . GLU A 1 141 ? -22.572 12.482 21.989 1.00 58.22 141 GLU A O 1
ATOM 1142 N N . LYS A 1 142 ? -22.228 12.215 19.797 1.00 44.62 142 LYS A N 1
ATOM 1143 C CA . LYS A 1 142 ? -22.872 13.488 19.435 1.00 44.62 142 LYS A CA 1
ATOM 1144 C C . LYS A 1 142 ? -24.377 13.494 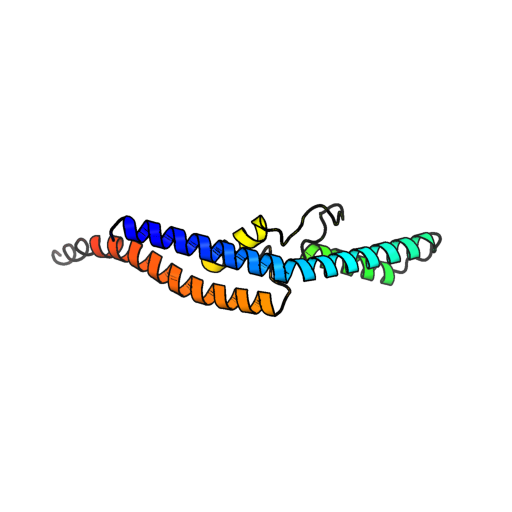19.655 1.00 44.62 142 LYS A C 1
ATOM 1146 O O . LYS A 1 142 ? -24.900 14.541 19.992 1.00 44.62 142 LYS A O 1
ATOM 1151 N N . GLY A 1 143 ? -25.083 12.373 19.542 1.00 49.72 143 GLY A N 1
ATOM 1152 C CA . GLY A 1 143 ? -26.530 12.310 19.780 1.00 49.72 143 GLY A CA 1
ATOM 1153 C C . GLY A 1 143 ? -26.912 12.552 21.238 1.00 49.72 143 GLY A C 1
ATOM 1154 O O . GLY A 1 143 ? -27.972 13.110 21.493 1.00 49.72 143 GLY A O 1
ATOM 1155 N N . LYS A 1 144 ? -26.033 12.242 22.203 1.00 51.06 144 LYS A N 1
ATOM 1156 C CA . LYS A 1 144 ? -26.244 12.611 23.613 1.00 51.06 144 LYS A CA 1
ATOM 1157 C C . LYS A 1 144 ? -25.952 14.086 23.898 1.00 51.06 144 LYS A C 1
ATOM 1159 O O . LYS A 1 144 ? -26.685 14.683 24.677 1.00 51.06 144 LYS A O 1
ATOM 1164 N N . TYR A 1 145 ? -24.953 14.681 23.240 1.00 46.22 145 TYR A N 1
ATOM 1165 C CA . TYR A 1 145 ? -24.668 16.122 23.342 1.00 46.22 145 TYR A CA 1
ATOM 1166 C C . TYR A 1 145 ? -25.633 16.998 22.518 1.00 46.22 145 TYR A C 1
ATOM 1168 O O . TYR A 1 145 ? -25.880 18.146 22.871 1.00 46.22 145 TYR A O 1
ATOM 1176 N N . PHE A 1 146 ? -26.207 16.463 21.438 1.00 42.38 146 PHE A N 1
ATOM 1177 C CA . PHE A 1 146 ? -27.185 17.145 20.586 1.00 42.38 146 PHE A CA 1
ATOM 1178 C C . PHE A 1 146 ? -28.594 17.054 21.189 1.00 42.38 146 PHE A C 1
ATOM 1180 O O . PHE A 1 146 ? -29.296 18.059 21.251 1.00 42.38 146 PHE A O 1
ATOM 1187 N N . ALA A 1 147 ? -28.975 15.898 21.752 1.00 43.38 147 ALA A N 1
ATOM 1188 C CA . ALA A 1 147 ? -30.239 15.749 22.479 1.00 43.38 147 ALA A CA 1
ATOM 1189 C C . ALA A 1 147 ? -30.276 16.540 23.801 1.00 43.38 147 ALA A C 1
ATOM 1191 O O . ALA A 1 147 ? -31.347 16.979 24.207 1.00 43.38 147 ALA A O 1
ATOM 1192 N N . SER A 1 148 ? -29.132 16.799 24.455 1.00 45.25 148 SER A N 1
ATOM 1193 C CA . SER A 1 148 ? -29.084 17.691 25.627 1.00 45.25 148 SER A CA 1
ATOM 1194 C C . SER A 1 148 ? -29.183 19.182 25.277 1.00 45.25 148 SER A C 1
ATOM 1196 O O . SER A 1 148 ? -29.415 19.992 26.168 1.00 45.25 148 SER A O 1
ATOM 1198 N N . PHE A 1 149 ? -29.010 19.557 24.004 1.00 39.16 149 PHE A N 1
ATOM 1199 C CA . PHE A 1 149 ? -29.188 20.932 23.510 1.00 39.16 149 PHE A CA 1
ATOM 1200 C C . PHE A 1 149 ? -30.617 21.204 23.006 1.00 39.16 149 PHE A C 1
ATOM 1202 O O . PHE A 1 149 ? -31.013 22.354 22.816 1.00 39.16 149 PHE A O 1
ATOM 1209 N N . MET A 1 150 ? -31.407 20.145 22.821 1.00 44.59 150 MET A N 1
ATOM 1210 C CA . MET A 1 150 ? -32.756 20.188 22.266 1.00 44.59 150 MET A CA 1
ATOM 1211 C C . MET A 1 150 ? -33.914 20.346 23.283 1.00 44.59 150 MET A C 1
ATOM 1213 O O . MET A 1 150 ? -35.050 20.122 22.892 1.00 44.59 150 MET A O 1
ATOM 1217 N N . PRO A 1 151 ? -33.707 20.777 24.548 1.00 41.53 151 PRO A N 1
ATOM 1218 C CA . PRO A 1 151 ? -34.781 21.412 25.325 1.00 41.53 151 PRO A CA 1
ATOM 1219 C C . PRO A 1 151 ? -34.780 22.948 25.230 1.00 41.53 151 PRO A C 1
ATOM 1221 O O . PRO A 1 151 ? -35.693 23.586 25.740 1.00 41.53 151 PRO A O 1
ATOM 1224 N N . CYS A 1 152 ? -33.765 23.569 24.611 1.00 41.41 152 CYS A N 1
ATOM 1225 C CA . CYS A 1 152 ? -33.622 25.033 24.613 1.00 41.41 152 CYS A CA 1
ATOM 1226 C C . CYS A 1 152 ? -34.234 25.723 23.375 1.00 41.41 152 CYS A C 1
ATOM 1228 O O . CYS A 1 152 ? -34.465 26.928 23.395 1.00 41.41 152 CYS A O 1
ATOM 1230 N N . LEU A 1 153 ? -34.529 24.975 22.304 1.00 37.94 153 LEU A N 1
ATOM 1231 C CA . LEU A 1 153 ? -35.025 25.526 21.031 1.00 37.94 153 LEU A CA 1
ATOM 1232 C C . LEU A 1 153 ? -36.545 25.411 20.824 1.00 37.94 153 LEU A C 1
ATOM 1234 O O . LEU A 1 153 ? -37.053 25.950 19.848 1.00 37.94 153 LEU A O 1
ATOM 1238 N N . GLU A 1 154 ? -37.285 24.786 21.745 1.00 41.22 154 GLU A N 1
ATOM 1239 C CA . GLU A 1 154 ? -38.758 24.718 21.685 1.00 41.22 154 GLU A CA 1
ATOM 1240 C C . GLU A 1 154 ? -39.469 25.736 22.596 1.00 41.22 154 GLU A C 1
ATOM 1242 O O . GLU A 1 154 ? -40.688 25.856 22.534 1.00 41.22 154 GLU A O 1
ATOM 1247 N N . TYR A 1 155 ? -38.739 26.529 23.396 1.00 36.66 155 TYR A N 1
ATOM 1248 C CA . TYR A 1 155 ? -39.348 27.517 24.307 1.00 36.66 155 TYR A CA 1
ATOM 1249 C C . TYR A 1 155 ? -39.316 28.975 23.800 1.00 36.66 155 TYR A C 1
ATOM 1251 O O . TYR A 1 155 ? -39.807 29.869 24.484 1.00 36.66 155 TYR A O 1
ATOM 1259 N N . GLN A 1 156 ? -38.775 29.246 22.604 1.00 42.16 156 GLN A N 1
ATOM 1260 C CA . GLN A 1 156 ? -38.708 30.607 22.031 1.00 42.16 156 GLN A CA 1
ATOM 1261 C C . GLN A 1 156 ? -39.612 30.857 20.812 1.00 42.16 156 GLN A C 1
ATOM 1263 O O . GLN A 1 156 ? -39.619 31.968 20.293 1.00 42.16 156 GLN A O 1
ATOM 1268 N N . SER A 1 157 ? -40.432 29.891 20.388 1.00 42.25 157 SER A N 1
ATOM 1269 C CA . SER A 1 157 ? -41.400 30.057 19.285 1.00 42.25 157 SER A CA 1
ATOM 1270 C C . SER A 1 157 ? -42.858 30.252 19.741 1.00 42.25 157 SER A C 1
ATOM 1272 O O . SER A 1 157 ? -43.769 30.149 18.926 1.00 42.25 157 SER A O 1
ATOM 1274 N N . LEU A 1 158 ? -43.098 30.560 21.025 1.00 43.03 158 LEU A N 1
ATOM 1275 C CA . LEU A 1 158 ? -44.445 30.761 21.597 1.00 43.03 158 LEU A CA 1
ATOM 1276 C C . LEU A 1 158 ? -44.671 32.133 22.262 1.00 43.03 158 LEU A C 1
ATOM 1278 O O . LEU A 1 158 ? -45.627 32.307 23.013 1.00 43.03 158 LEU A O 1
ATOM 1282 N N . VAL A 1 159 ? -43.837 33.128 21.949 1.00 43.50 159 VAL A N 1
ATOM 1283 C CA . VAL A 1 159 ? -44.145 34.549 22.183 1.00 43.50 159 VAL A CA 1
ATOM 1284 C C . VAL A 1 159 ? -43.671 35.346 20.970 1.00 43.50 159 VAL A C 1
ATOM 1286 O O . VAL A 1 159 ? -42.555 35.854 20.967 1.00 43.50 159 VAL A O 1
ATOM 1289 N N . PHE A 1 160 ? -44.484 35.327 19.914 1.00 39.25 160 PHE A N 1
ATOM 1290 C CA . PHE A 1 160 ? -44.918 36.439 19.053 1.00 39.25 160 PHE A CA 1
ATOM 1291 C C . PHE A 1 160 ? -45.641 35.867 17.831 1.00 39.25 160 PHE A C 1
ATOM 1293 O O . PHE A 1 160 ? -45.083 34.952 17.188 1.00 39.25 160 PHE A O 1
#

Radius of gyration: 25.19 Å; chains: 1; bounding box: 71×48×66 Å

Foldseek 3Di:
DPPVVVVVVVVVVLVVLLVQLVVLLVQQLVVLVVLLVVLVVVVVVLVVVVVVPPPPPPDPVSVVVNVVSQVVCVLQVQADPVRDRPPDRCSDSVNSSVVLVCLLCVVCPVSHDRPDPVNNVSSVVSNVNSVVVNCVVCCVVVVVVVVVVPVVPPPPPPDD

pLDDT: mean 74.83, std 14.95, range [36.66, 91.06]

Sequence (160 aa):
MEIRHIIVLMIVFTIYVIVGGMVFMILERSEERSKRLEIEISLNSFKERISRLNDQNLTAENFNEIIKILLKARDDNLIDSDGNQHAYINWNFINSFFFAITVITTIGYGHLTPSTIIGMIDHHCGCVLGLKKTVSLFVFEKGKYFASFMPCLEYQSLVF

Organism: Sarcoptes scabiei (NCBI:txid52283)

InterPro domains:
  IPR003280 Two pore domain potassium channel [PTHR11003] (5-119)
  IPR013099 Potassium channel domain [PF07885] (87-121)

Secondary structure (DSSP, 8-state):
--HHHHHHHHHHHHHHHHHHHHHHHHHHHHHHHHHHHHHHHHHHHHHHHHHHS-SS---HHHHHHHHHHHHHHHHTT-S-TT--TTS--TT-HHHHHHHHHHHHTT---SS----SHHHHHHHHHHHHHHHHHHHHHHHHHHHHHHHTTTTSSSSSSS--